Protein AF-A0A8J1YP04-F1 (afdb_monomer)

Structure (mmCIF, N/CA/C/O backbone):
data_AF-A0A8J1YP04-F1
#
_entry.id   AF-A0A8J1YP04-F1
#
loop_
_atom_site.group_PDB
_atom_site.id
_atom_site.type_symbol
_atom_site.label_atom_id
_atom_site.label_alt_id
_atom_site.label_comp_id
_atom_site.label_asym_id
_atom_site.label_entity_id
_atom_site.label_seq_id
_atom_site.pdbx_PDB_ins_code
_atom_site.Cartn_x
_atom_site.Cartn_y
_atom_site.Cartn_z
_atom_site.occupancy
_atom_site.B_iso_or_equiv
_atom_site.auth_seq_id
_atom_site.auth_comp_id
_atom_site.auth_asym_id
_atom_site.auth_atom_id
_atom_site.pdbx_PDB_model_num
ATOM 1 N N . ARG A 1 1 ? 12.958 -11.980 -23.001 1.00 52.62 1 ARG A N 1
ATOM 2 C CA . ARG A 1 1 ? 13.690 -11.035 -22.119 1.00 52.62 1 ARG A CA 1
ATOM 3 C C . ARG A 1 1 ? 12.732 -10.654 -20.999 1.00 52.62 1 ARG A C 1
ATOM 5 O O . ARG A 1 1 ? 11.582 -10.413 -21.352 1.00 52.62 1 ARG A O 1
ATOM 12 N N . PRO A 1 2 ? 13.136 -10.644 -19.717 1.00 58.28 2 PRO A N 1
ATOM 13 C CA . PRO A 1 2 ? 12.260 -10.156 -18.652 1.00 58.28 2 PRO A CA 1
ATOM 14 C C . PRO A 1 2 ? 11.839 -8.716 -18.978 1.00 58.28 2 PRO A C 1
ATOM 16 O O . PRO A 1 2 ? 12.669 -7.904 -19.397 1.00 58.28 2 PRO A O 1
ATOM 19 N N . ARG A 1 3 ? 10.534 -8.437 -18.917 1.00 78.19 3 ARG A N 1
ATOM 20 C CA . ARG A 1 3 ? 9.966 -7.126 -19.251 1.00 78.19 3 ARG A CA 1
ATOM 21 C C . ARG A 1 3 ? 10.154 -6.231 -18.030 1.00 78.19 3 ARG A C 1
ATOM 23 O O . ARG A 1 3 ? 9.683 -6.577 -16.959 1.00 78.19 3 ARG A O 1
ATOM 30 N N . ASN A 1 4 ? 10.860 -5.110 -18.182 1.00 91.12 4 ASN A N 1
ATOM 31 C CA . ASN A 1 4 ? 11.007 -4.140 -17.096 1.00 91.12 4 ASN A CA 1
ATOM 32 C C . ASN A 1 4 ? 9.616 -3.625 -16.698 1.00 91.12 4 ASN A C 1
ATOM 34 O O . ASN A 1 4 ? 8.909 -3.064 -17.538 1.00 91.12 4 ASN A O 1
ATOM 38 N N . VAL A 1 5 ? 9.237 -3.836 -15.439 1.00 95.56 5 VAL A N 1
ATOM 39 C CA . VAL A 1 5 ? 7.912 -3.501 -14.906 1.00 95.56 5 VAL A CA 1
ATOM 40 C C . VAL A 1 5 ? 7.816 -2.070 -14.371 1.00 95.56 5 VAL A C 1
ATOM 42 O O . VAL A 1 5 ? 6.716 -1.545 -14.228 1.00 95.56 5 VAL A O 1
ATOM 45 N N . LEU A 1 6 ? 8.945 -1.385 -14.156 1.00 95.50 6 LEU A N 1
ATOM 46 C CA . LEU A 1 6 ? 8.972 -0.026 -13.602 1.00 95.50 6 LEU A CA 1
ATOM 47 C C . LEU A 1 6 ? 8.157 1.008 -14.403 1.00 95.50 6 LEU A C 1
ATOM 49 O O . LEU A 1 6 ? 7.533 1.861 -13.776 1.00 95.50 6 LEU A O 1
ATOM 53 N N . PRO A 1 7 ? 8.074 0.964 -15.750 1.00 96.94 7 PRO A N 1
ATOM 54 C CA . PRO A 1 7 ? 7.195 1.869 -16.490 1.00 96.94 7 PRO A CA 1
ATOM 55 C C . PRO A 1 7 ? 5.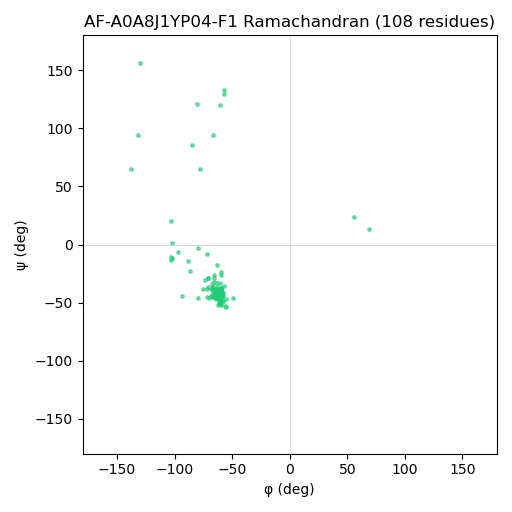710 1.729 -16.124 1.00 96.94 7 PRO A C 1
ATOM 57 O O . PRO A 1 7 ? 4.996 2.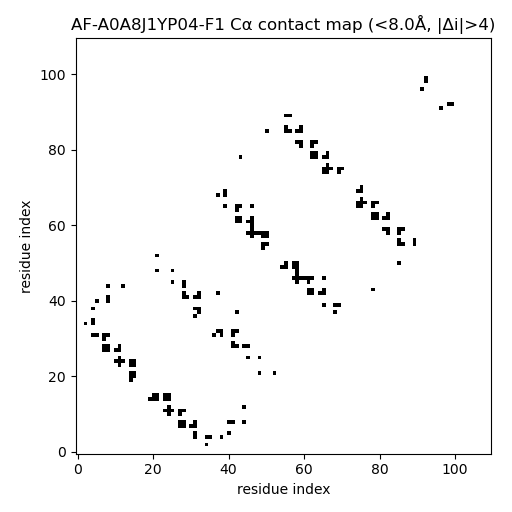731 -16.138 1.00 96.94 7 PRO A O 1
ATOM 60 N N . LEU A 1 8 ? 5.243 0.522 -15.777 1.00 97.06 8 LEU A N 1
ATOM 61 C CA . LEU A 1 8 ? 3.865 0.300 -15.319 1.00 97.06 8 LEU A CA 1
ATOM 62 C C . LEU A 1 8 ? 3.644 0.942 -13.950 1.00 97.06 8 LEU A C 1
ATOM 64 O O . LEU A 1 8 ? 2.665 1.660 -13.765 1.00 97.06 8 LEU A O 1
ATOM 68 N N . VAL A 1 9 ? 4.593 0.758 -13.030 1.00 97.00 9 VAL A N 1
ATOM 69 C CA . VAL A 1 9 ? 4.543 1.347 -11.684 1.00 97.00 9 VAL A CA 1
ATOM 70 C C . VAL A 1 9 ? 4.607 2.876 -11.746 1.00 97.00 9 VAL A C 1
ATOM 72 O O . VAL A 1 9 ? 3.786 3.561 -11.144 1.00 97.00 9 VAL A O 1
ATOM 75 N N . ASN A 1 10 ? 5.503 3.440 -12.557 1.00 97.19 10 ASN A N 1
ATOM 76 C CA .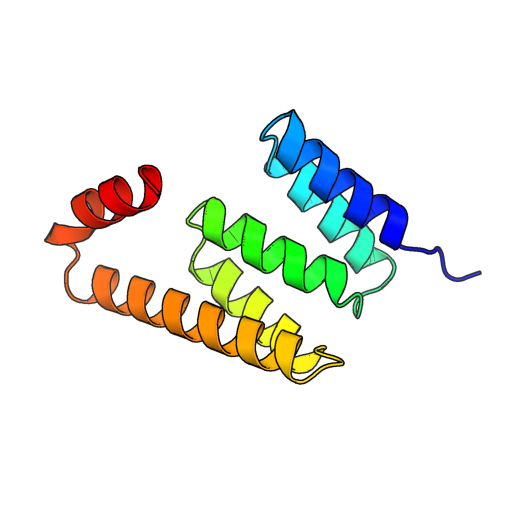 ASN A 1 10 ? 5.589 4.890 -12.746 1.00 97.19 10 ASN A CA 1
ATOM 77 C C . ASN A 1 10 ? 4.306 5.461 -13.362 1.00 97.19 10 ASN A C 1
ATOM 79 O O . ASN A 1 10 ? 3.850 6.535 -12.969 1.00 97.19 10 ASN A O 1
ATOM 83 N N . LYS A 1 11 ? 3.694 4.740 -14.310 1.00 97.31 11 LYS A N 1
ATOM 84 C CA . LYS A 1 11 ? 2.398 5.122 -14.879 1.00 97.31 11 LYS A CA 1
ATOM 85 C C . LYS A 1 11 ? 1.286 5.048 -13.832 1.00 97.31 11 LYS A C 1
ATOM 87 O O . LYS A 1 11 ? 0.456 5.951 -13.805 1.00 97.31 11 LYS A O 1
ATOM 92 N N . SER A 1 12 ? 1.282 4.023 -12.980 1.00 97.19 12 SER A N 1
ATOM 93 C CA . SER A 1 12 ? 0.349 3.899 -11.854 1.00 97.19 12 SER A CA 1
ATOM 94 C C . SER A 1 12 ? 0.413 5.134 -10.956 1.00 97.19 12 SER A C 1
ATOM 96 O O . SER A 1 12 ? -0.594 5.820 -10.782 1.00 97.19 12 SER A O 1
ATOM 98 N N . LEU A 1 13 ? 1.616 5.494 -10.500 1.00 95.56 13 LEU A N 1
ATOM 99 C CA . LEU A 1 13 ? 1.842 6.673 -9.663 1.00 95.56 13 LEU A CA 1
ATOM 100 C C . LEU A 1 13 ? 1.392 7.968 -10.351 1.00 95.56 13 LEU A C 1
ATOM 102 O O . LEU A 1 13 ? 0.727 8.791 -9.728 1.00 95.56 13 LEU A O 1
ATOM 106 N N . ALA A 1 14 ? 1.700 8.143 -11.639 1.00 96.50 14 ALA A N 1
ATOM 107 C CA . ALA A 1 14 ? 1.301 9.334 -12.390 1.00 96.50 14 ALA A CA 1
ATOM 108 C C . ALA A 1 14 ? -0.225 9.442 -12.561 1.00 96.50 14 ALA A C 1
ATOM 110 O O . ALA A 1 14 ? -0.786 10.528 -12.418 1.00 96.50 14 ALA A O 1
ATOM 111 N N . ILE A 1 15 ? -0.904 8.328 -12.853 1.00 95.56 15 ILE A N 1
ATOM 112 C CA . ILE A 1 15 ? -2.369 8.279 -12.949 1.00 95.56 15 ILE A CA 1
ATOM 113 C C . ILE A 1 15 ? -3.002 8.595 -11.599 1.00 95.56 15 ILE A C 1
ATOM 115 O O . ILE A 1 15 ? -3.919 9.416 -11.539 1.00 95.56 15 ILE A O 1
ATOM 119 N N . PHE A 1 16 ? -2.482 7.996 -10.530 1.00 93.50 16 PHE A N 1
ATOM 120 C CA . PHE A 1 16 ? -2.964 8.257 -9.188 1.00 93.50 16 PHE A CA 1
ATOM 121 C C . PHE A 1 16 ? -2.794 9.736 -8.817 1.00 93.50 16 PHE A C 1
ATOM 123 O O . PHE A 1 16 ? -3.765 10.394 -8.469 1.00 93.50 16 PHE A O 1
ATOM 130 N N . GLN A 1 17 ? -1.602 10.308 -8.988 1.00 92.38 17 GLN A N 1
ATOM 131 C CA . GLN A 1 17 ? -1.342 11.706 -8.632 1.00 92.38 17 GLN A CA 1
ATOM 132 C C . GLN A 1 17 ? -2.177 12.693 -9.455 1.00 92.38 17 GLN A C 1
ATOM 134 O O . GLN A 1 17 ? -2.767 13.613 -8.893 1.00 92.38 17 GLN A O 1
ATOM 139 N N . TRP A 1 18 ? -2.251 12.508 -10.777 1.00 93.94 18 TRP A N 1
ATOM 140 C CA . TRP A 1 18 ? -2.914 13.471 -11.658 1.00 93.94 18 TRP A CA 1
ATOM 141 C C . TRP A 1 18 ? -4.436 13.340 -11.657 1.00 93.94 18 TRP A C 1
ATOM 143 O O . TRP A 1 18 ? -5.141 14.347 -11.597 1.00 93.94 18 TRP A O 1
ATOM 153 N N . LYS A 1 19 ? -4.950 12.112 -11.760 1.00 93.75 19 LYS A N 1
ATOM 154 C CA . LYS A 1 19 ? -6.386 11.860 -11.932 1.00 93.75 19 LYS A CA 1
ATOM 155 C C . LYS A 1 19 ? -7.085 11.411 -10.660 1.00 93.75 19 LYS A C 1
ATOM 157 O O . LYS A 1 19 ? -8.309 11.348 -10.670 1.00 93.75 19 LYS A O 1
ATOM 162 N N . GLN A 1 20 ? -6.335 11.061 -9.611 1.00 91.06 20 GLN A N 1
ATOM 163 C CA . GLN A 1 20 ? -6.870 10.395 -8.417 1.00 91.06 20 GLN A CA 1
ATOM 164 C C . GLN A 1 20 ? -7.618 9.093 -8.771 1.00 91.06 20 GLN A C 1
ATOM 166 O O . GLN A 1 20 ? -8.475 8.625 -8.027 1.00 91.06 20 GLN A O 1
ATOM 171 N N . ASP A 1 21 ? -7.287 8.491 -9.922 1.00 92.94 21 ASP A N 1
ATOM 172 C CA . ASP A 1 21 ? -7.882 7.240 -10.389 1.00 92.94 21 ASP A CA 1
ATOM 173 C C . ASP A 1 21 ? -7.135 6.065 -9.759 1.00 92.94 21 ASP A C 1
ATOM 175 O O . ASP A 1 21 ? -6.173 5.517 -10.308 1.00 92.94 21 ASP A O 1
ATOM 179 N N . VAL A 1 22 ? -7.569 5.720 -8.550 1.00 92.31 22 VAL A N 1
ATOM 180 C CA . VAL A 1 22 ? -6.945 4.665 -7.753 1.00 92.31 22 VAL A CA 1
ATOM 181 C C . VAL A 1 22 ? -7.142 3.287 -8.380 1.00 92.31 22 VAL A C 1
ATOM 183 O O . VAL A 1 22 ? -6.236 2.461 -8.329 1.00 92.31 22 VAL A O 1
ATOM 186 N N . GLY A 1 23 ? -8.285 3.047 -9.028 1.00 93.38 23 GLY A N 1
ATOM 187 C CA . GLY A 1 23 ? -8.584 1.757 -9.652 1.00 93.38 23 GLY A CA 1
ATOM 188 C C . GLY A 1 23 ? -7.648 1.455 -10.819 1.00 93.38 23 GLY A C 1
ATOM 189 O O . GLY A 1 23 ? -7.091 0.359 -10.908 1.00 93.38 23 GLY A O 1
ATOM 190 N N . GLN A 1 24 ? -7.409 2.439 -11.690 1.00 96.12 24 GLN A N 1
ATOM 191 C CA . GLN A 1 24 ? -6.447 2.280 -12.779 1.00 96.12 24 GLN A CA 1
ATOM 192 C C . GLN A 1 24 ? -5.007 2.158 -12.261 1.00 96.12 24 GLN A C 1
ATOM 194 O O . GLN A 1 24 ? -4.225 1.381 -12.814 1.00 96.12 24 GLN A O 1
ATOM 199 N N . ALA A 1 25 ? -4.650 2.900 -11.211 1.00 97.06 25 ALA A N 1
ATOM 200 C CA . ALA A 1 25 ? -3.337 2.796 -10.585 1.00 97.06 25 ALA A CA 1
ATOM 201 C C . ALA A 1 25 ? -3.091 1.394 -9.990 1.00 97.06 25 ALA A C 1
ATOM 203 O O . ALA A 1 25 ? -2.049 0.784 -10.245 1.00 97.06 25 ALA A O 1
ATOM 204 N N . GLU A 1 26 ? -4.070 0.848 -9.269 1.00 96.75 26 GLU A N 1
ATOM 205 C CA . GLU A 1 26 ? -4.023 -0.497 -8.687 1.00 96.75 26 GLU A CA 1
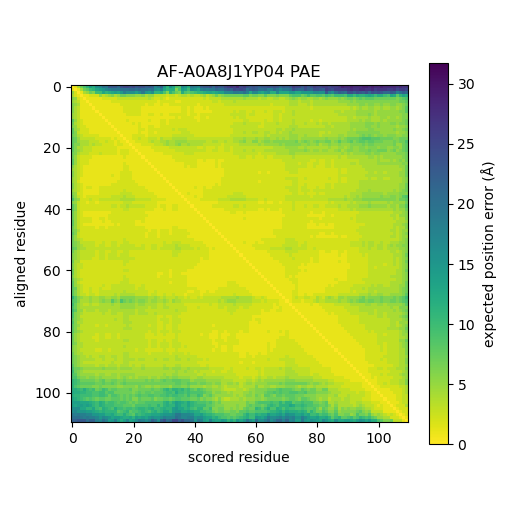ATOM 206 C C . GLU A 1 26 ? -3.865 -1.566 -9.780 1.00 96.75 26 GLU A C 1
ATOM 208 O O . GLU A 1 26 ? -2.966 -2.403 -9.696 1.00 96.75 26 GLU A O 1
ATOM 213 N N . ALA A 1 27 ? -4.644 -1.480 -10.864 1.00 97.69 27 ALA A N 1
ATOM 214 C CA . ALA A 1 27 ? -4.564 -2.416 -11.987 1.00 97.69 27 ALA A CA 1
ATOM 215 C C . ALA A 1 27 ? -3.177 -2.438 -12.657 1.00 97.69 27 ALA A C 1
ATOM 217 O O . ALA A 1 27 ? -2.664 -3.506 -12.984 1.00 97.69 27 ALA A O 1
ATOM 218 N N . LEU A 1 28 ? -2.543 -1.274 -12.825 1.00 98.12 28 LEU A N 1
ATOM 219 C CA . LEU A 1 28 ? -1.194 -1.175 -13.393 1.00 98.12 28 LEU A CA 1
ATOM 220 C C . LEU A 1 28 ? -0.128 -1.802 -12.482 1.00 98.12 28 LEU A C 1
ATOM 222 O O . LEU A 1 28 ? 0.817 -2.417 -12.975 1.00 98.12 28 LEU A O 1
ATOM 226 N N . CYS A 1 29 ? -0.270 -1.663 -11.162 1.00 98.06 29 CYS A N 1
ATOM 227 C CA . CYS A 1 29 ? 0.621 -2.326 -10.211 1.00 98.06 29 CYS A CA 1
ATOM 228 C C . CYS A 1 29 ? 0.390 -3.840 -10.162 1.00 98.06 29 CYS A C 1
ATOM 230 O O . CYS A 1 29 ? 1.357 -4.589 -10.064 1.00 98.06 29 CYS A O 1
ATOM 232 N N . MET A 1 30 ? -0.855 -4.301 -10.281 1.00 97.94 30 MET A N 1
ATOM 233 C CA . MET A 1 30 ? -1.152 -5.732 -10.392 1.00 97.94 30 MET A CA 1
ATOM 234 C C . MET A 1 30 ? -0.570 -6.325 -11.680 1.00 97.94 30 MET A C 1
ATOM 236 O O . MET A 1 30 ? 0.093 -7.354 -11.616 1.00 97.94 30 MET A O 1
ATOM 240 N N . GLU A 1 31 ? -0.686 -5.631 -12.819 1.00 97.75 31 GLU A N 1
ATOM 241 C CA . GLU A 1 31 ? -0.034 -6.049 -14.071 1.00 97.75 31 GLU A CA 1
ATOM 242 C C . GLU A 1 31 ? 1.496 -6.127 -13.912 1.00 97.75 31 GLU A C 1
ATOM 244 O O . GLU A 1 31 ? 2.138 -7.027 -14.454 1.00 97.75 31 GLU A O 1
ATOM 249 N N . ALA A 1 32 ? 2.103 -5.204 -13.156 1.00 97.69 32 ALA A N 1
ATOM 250 C CA . ALA A 1 32 ? 3.526 -5.278 -12.836 1.00 97.69 32 ALA A CA 1
ATOM 251 C C . ALA A 1 32 ? 3.868 -6.551 -12.040 1.00 97.69 32 ALA A C 1
ATOM 253 O O . ALA A 1 32 ? 4.854 -7.209 -12.368 1.00 97.69 32 ALA A O 1
ATOM 254 N N . LEU A 1 33 ? 3.043 -6.928 -11.057 1.00 96.88 33 LEU A N 1
ATOM 255 C CA . LEU A 1 33 ? 3.241 -8.144 -10.260 1.00 96.88 33 LEU A CA 1
ATOM 256 C C . LEU A 1 33 ? 2.981 -9.445 -11.027 1.00 96.88 33 LEU A C 1
ATOM 258 O O . LEU A 1 33 ? 3.613 -10.453 -10.722 1.00 96.88 33 LEU A O 1
ATOM 262 N N . ASP A 1 34 ? 2.109 -9.436 -12.036 1.00 97.19 34 ASP A N 1
ATOM 263 C CA . ASP A 1 34 ? 1.907 -10.596 -12.917 1.00 97.19 34 ASP A CA 1
ATOM 264 C C . ASP A 1 34 ? 3.162 -10.911 -13.752 1.00 97.19 34 ASP A C 1
ATOM 266 O O . ASP A 1 34 ? 3.386 -12.050 -14.166 1.00 97.19 34 ASP A O 1
ATOM 270 N N . ILE A 1 35 ? 3.993 -9.898 -14.013 1.00 96.38 35 ILE A N 1
ATOM 271 C CA . ILE A 1 35 ? 5.226 -10.013 -14.803 1.00 96.38 35 ILE A CA 1
ATOM 272 C C . ILE A 1 35 ? 6.434 -10.273 -13.905 1.00 96.38 35 ILE A C 1
ATOM 274 O O . ILE A 1 35 ? 7.287 -11.094 -14.247 1.00 96.38 35 ILE A O 1
ATOM 278 N N . ASP A 1 36 ? 6.523 -9.546 -12.794 1.00 95.81 36 ASP A N 1
ATOM 279 C CA . ASP A 1 36 ? 7.561 -9.676 -11.778 1.00 95.81 36 ASP A CA 1
ATOM 280 C C . ASP A 1 36 ? 6.911 -9.731 -10.386 1.00 95.81 36 ASP A C 1
ATOM 282 O O . ASP A 1 36 ? 6.654 -8.686 -9.774 1.00 95.81 36 ASP A O 1
ATOM 286 N N . PRO A 1 37 ? 6.649 -10.945 -9.868 1.00 95.31 37 PRO A N 1
ATOM 287 C CA . PRO A 1 37 ? 6.022 -11.125 -8.565 1.00 95.31 37 PRO A CA 1
ATOM 288 C C . PRO A 1 37 ? 6.811 -10.504 -7.408 1.00 95.31 37 PRO A C 1
ATOM 290 O O . PRO A 1 37 ? 6.217 -10.176 -6.384 1.00 95.31 37 PRO A O 1
ATOM 293 N N . ASP A 1 38 ? 8.119 -10.303 -7.547 1.00 94.88 38 ASP A N 1
ATOM 294 C CA . ASP A 1 38 ? 8.970 -9.774 -6.478 1.00 94.88 38 ASP A CA 1
ATOM 295 C C . ASP A 1 38 ? 9.327 -8.295 -6.699 1.00 94.88 38 ASP A C 1
ATOM 297 O O . ASP A 1 38 ? 10.275 -7.776 -6.102 1.00 94.88 38 ASP A O 1
ATOM 301 N N . CYS A 1 39 ? 8.546 -7.586 -7.525 1.00 95.31 39 CYS A N 1
ATOM 302 C CA . CYS A 1 39 ? 8.679 -6.146 -7.703 1.00 95.31 39 CYS A CA 1
ATOM 303 C C . CYS A 1 39 ? 8.293 -5.392 -6.416 1.00 95.31 39 CYS A C 1
ATOM 305 O O . CYS A 1 39 ? 7.131 -5.054 -6.176 1.00 95.31 39 CYS A O 1
ATOM 307 N N . ASP A 1 40 ? 9.306 -5.087 -5.609 1.00 94.31 40 ASP A N 1
ATOM 308 C CA . ASP A 1 40 ? 9.249 -4.317 -4.366 1.00 94.31 40 ASP A CA 1
ATOM 309 C C . ASP A 1 40 ? 8.491 -2.992 -4.518 1.00 94.31 40 ASP A C 1
ATOM 311 O O . ASP A 1 40 ? 7.593 -2.693 -3.728 1.00 94.31 40 ASP A O 1
ATOM 315 N N . VAL A 1 41 ? 8.772 -2.231 -5.579 1.00 94.62 41 VAL A N 1
ATOM 316 C CA . VAL A 1 41 ? 8.121 -0.931 -5.816 1.00 94.62 41 VAL A CA 1
ATOM 317 C C . VAL A 1 41 ? 6.620 -1.087 -6.097 1.00 94.62 41 VAL A C 1
ATOM 319 O O . VAL A 1 41 ? 5.816 -0.286 -5.614 1.00 94.62 41 VAL A O 1
ATOM 322 N N . ALA A 1 42 ? 6.209 -2.122 -6.840 1.00 97.31 42 ALA A N 1
ATOM 323 C CA . ALA A 1 42 ? 4.794 -2.389 -7.104 1.00 97.31 42 ALA A CA 1
ATOM 324 C C . ALA A 1 42 ? 4.055 -2.802 -5.821 1.00 97.31 42 ALA A C 1
ATOM 326 O O . ALA A 1 42 ? 2.976 -2.277 -5.546 1.00 97.31 42 ALA A O 1
ATOM 327 N N . VAL A 1 43 ? 4.662 -3.668 -4.999 1.00 98.06 43 VAL A N 1
ATOM 328 C CA . VAL A 1 43 ? 4.117 -4.076 -3.693 1.00 98.06 43 VAL A CA 1
ATOM 329 C C . VAL A 1 43 ? 3.961 -2.880 -2.749 1.00 98.06 43 VAL A C 1
ATOM 331 O O . VAL A 1 43 ? 2.884 -2.680 -2.187 1.00 98.06 43 VAL A O 1
ATOM 334 N N . ALA A 1 44 ? 4.996 -2.049 -2.606 1.00 96.50 44 ALA A N 1
ATOM 335 C CA . ALA A 1 44 ? 4.950 -0.861 -1.753 1.00 96.50 44 ALA A CA 1
ATOM 336 C C . ALA A 1 44 ? 3.913 0.170 -2.235 1.00 96.50 44 ALA A C 1
ATOM 338 O O . ALA A 1 44 ? 3.284 0.850 -1.420 1.00 96.50 44 ALA A O 1
ATOM 339 N N . THR A 1 45 ? 3.709 0.276 -3.552 1.00 96.56 45 THR A N 1
ATOM 340 C CA . THR A 1 45 ? 2.682 1.150 -4.137 1.00 96.56 45 THR A CA 1
ATOM 341 C C . THR A 1 45 ? 1.278 0.615 -3.847 1.00 96.56 45 THR A C 1
ATOM 343 O O . THR A 1 45 ? 0.430 1.371 -3.382 1.00 96.56 45 THR A O 1
ATOM 346 N N . LEU A 1 46 ? 1.030 -0.689 -4.025 1.00 98.12 46 LEU A N 1
ATOM 347 C CA . LEU A 1 46 ? -0.258 -1.314 -3.688 1.00 98.12 46 LEU A CA 1
ATOM 348 C C . LEU A 1 46 ? -0.608 -1.168 -2.206 1.00 98.12 46 LEU A C 1
ATOM 350 O O . LEU A 1 46 ? -1.770 -0.918 -1.884 1.00 98.12 46 LEU A O 1
ATOM 354 N N . ALA A 1 47 ? 0.380 -1.264 -1.313 1.00 97.50 47 ALA A N 1
ATOM 355 C CA . ALA A 1 47 ? 0.177 -1.047 0.116 1.00 97.50 47 ALA A CA 1
ATOM 356 C C . ALA A 1 47 ? -0.355 0.364 0.411 1.00 97.50 47 ALA A C 1
ATOM 358 O O . ALA A 1 47 ? -1.362 0.524 1.101 1.00 97.50 47 ALA A O 1
ATOM 359 N N . GLN A 1 48 ? 0.272 1.384 -0.180 1.00 94.50 48 GLN A N 1
ATOM 360 C CA . GLN A 1 48 ? -0.138 2.780 -0.018 1.00 94.50 48 GLN A CA 1
ATOM 361 C C . GLN A 1 48 ? -1.506 3.066 -0.645 1.00 94.50 48 GLN A C 1
ATOM 363 O O . GLN A 1 48 ? -2.354 3.673 0.007 1.00 94.50 48 GLN A O 1
ATOM 368 N N . LEU 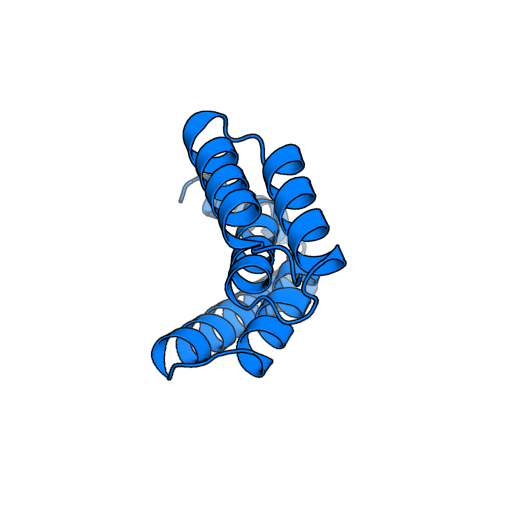A 1 49 ? -1.755 2.589 -1.872 1.00 94.75 49 LEU A N 1
ATOM 369 C CA . LEU A 1 49 ? -3.052 2.761 -2.536 1.00 94.75 49 LEU A CA 1
ATOM 370 C C . LEU A 1 49 ? -4.176 2.056 -1.763 1.00 94.75 49 LEU A C 1
ATOM 372 O O . LEU A 1 49 ? -5.289 2.572 -1.690 1.00 94.75 49 LEU A O 1
ATOM 376 N N . SER A 1 50 ? -3.904 0.891 -1.169 1.00 96.00 50 SER A N 1
ATOM 377 C CA . SER A 1 50 ? -4.876 0.178 -0.329 1.00 96.00 50 SER A CA 1
ATOM 378 C C . SER A 1 50 ? -5.187 0.967 0.943 1.00 96.00 50 SER A C 1
ATOM 380 O O . SER A 1 50 ? -6.355 1.119 1.301 1.00 96.00 50 SER A O 1
ATOM 382 N N . LEU A 1 51 ? -4.157 1.528 1.587 1.00 92.81 51 LEU A N 1
ATOM 383 C CA . LEU A 1 51 ? -4.315 2.346 2.788 1.00 92.81 51 LEU A CA 1
ATOM 384 C C . LEU A 1 51 ? -5.148 3.606 2.509 1.00 92.81 51 LEU A C 1
ATOM 386 O O . LEU A 1 51 ? -6.083 3.897 3.250 1.00 92.81 51 LEU A O 1
ATOM 390 N N . GLN A 1 52 ? -4.874 4.311 1.408 1.00 88.69 52 GLN A N 1
ATOM 391 C CA . GLN A 1 52 ? -5.622 5.510 1.004 1.00 88.69 52 GLN A CA 1
ATOM 392 C C . GLN A 1 52 ? -7.084 5.227 0.638 1.00 88.69 52 GLN A C 1
ATOM 394 O O . GLN A 1 52 ? -7.940 6.086 0.825 1.00 88.69 52 GLN A O 1
ATOM 399 N N . GLN A 1 53 ? -7.391 4.022 0.154 1.00 88.44 53 GLN A N 1
ATOM 400 C CA . GLN A 1 53 ? -8.768 3.585 -0.100 1.00 88.44 53 GLN A CA 1
ATOM 401 C C . GLN A 1 53 ? -9.501 3.124 1.169 1.00 88.44 53 GLN A C 1
ATOM 403 O O . GLN A 1 53 ? -10.658 2.719 1.084 1.00 88.44 53 GLN A O 1
ATOM 408 N N . GLY A 1 54 ? -8.838 3.109 2.330 1.00 89.88 54 GLY A N 1
ATOM 409 C CA . GLY A 1 54 ? -9.392 2.526 3.552 1.00 89.88 54 GLY A CA 1
ATOM 410 C C . GLY A 1 54 ? -9.520 0.998 3.500 1.00 89.88 54 GLY A C 1
ATOM 411 O O . GLY A 1 54 ? -10.160 0.410 4.369 1.00 89.88 54 GLY A O 1
ATOM 412 N N . LYS A 1 55 ? 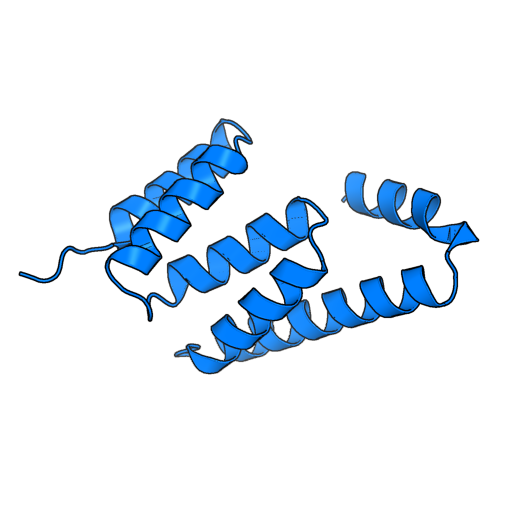-8.896 0.327 2.521 1.00 94.25 55 LYS A N 1
ATOM 413 C CA . LYS A 1 55 ? -8.818 -1.141 2.431 1.00 94.25 55 LYS A CA 1
ATOM 414 C C . LYS A 1 55 ? -7.756 -1.653 3.414 1.00 94.25 55 LYS A C 1
ATOM 416 O O . LYS A 1 55 ? -6.707 -2.157 3.012 1.00 94.25 55 LYS A O 1
ATOM 421 N N . ILE A 1 56 ? -8.004 -1.473 4.713 1.00 95.12 56 ILE A N 1
ATOM 422 C CA . ILE A 1 56 ? -7.003 -1.675 5.774 1.00 95.12 56 ILE A CA 1
ATOM 423 C C . ILE A 1 56 ? -6.449 -3.107 5.782 1.00 95.12 56 ILE A C 1
ATOM 425 O O . ILE A 1 56 ? -5.240 -3.294 5.909 1.00 95.12 56 ILE A O 1
ATOM 429 N N . ASP A 1 57 ? -7.297 -4.116 5.573 1.00 97.31 57 ASP A N 1
ATOM 430 C CA . ASP A 1 57 ? -6.867 -5.519 5.502 1.00 97.31 57 ASP A CA 1
ATOM 431 C C . ASP A 1 57 ? -5.876 -5.791 4.367 1.00 97.31 57 ASP A C 1
ATOM 433 O O . ASP A 1 57 ? -4.904 -6.528 4.544 1.00 97.31 57 ASP A O 1
ATOM 437 N N . ASP A 1 58 ? -6.106 -5.202 3.195 1.00 97.38 58 ASP A N 1
ATOM 438 C CA . ASP A 1 58 ? -5.217 -5.384 2.052 1.00 97.38 58 ASP A CA 1
ATOM 439 C C . ASP A 1 58 ? -3.930 -4.582 2.231 1.00 97.38 58 ASP A C 1
ATOM 441 O O . ASP A 1 58 ? -2.850 -5.099 1.948 1.00 97.38 58 ASP A O 1
ATOM 445 N N . ALA A 1 59 ? -4.018 -3.374 2.796 1.00 97.81 59 ALA A N 1
ATOM 446 C CA . ALA A 1 59 ? -2.847 -2.581 3.154 1.00 97.81 59 ALA A CA 1
ATOM 447 C C . ALA A 1 59 ? -1.900 -3.366 4.074 1.00 97.81 59 ALA A C 1
ATOM 449 O O . ALA A 1 59 ? -0.708 -3.443 3.786 1.00 97.81 59 ALA A O 1
ATOM 450 N N . ILE A 1 60 ? -2.426 -4.022 5.118 1.00 98.50 60 ILE A N 1
ATOM 451 C CA . ILE A 1 60 ? -1.636 -4.874 6.023 1.00 98.50 60 ILE A CA 1
ATOM 452 C C . ILE A 1 60 ? -0.901 -5.966 5.237 1.00 98.50 60 ILE A C 1
ATOM 454 O O . ILE A 1 60 ? 0.321 -6.063 5.335 1.00 98.50 60 ILE A O 1
ATOM 458 N N . LYS A 1 61 ? -1.610 -6.751 4.412 1.00 98.44 61 LYS A N 1
ATOM 459 C CA . LYS A 1 61 ? -0.996 -7.840 3.623 1.00 98.44 61 LYS A CA 1
ATOM 460 C C . LYS A 1 61 ? 0.114 -7.3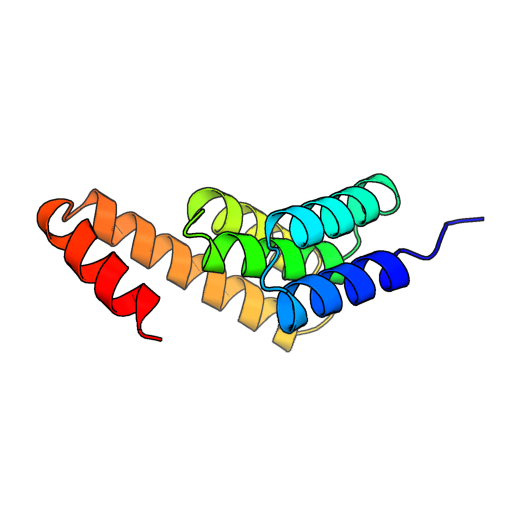24 2.707 1.00 98.44 61 LYS A C 1
ATOM 462 O O . LYS A 1 61 ? 1.166 -7.955 2.572 1.00 98.44 61 LYS A O 1
ATOM 467 N N . TRP A 1 62 ? -0.113 -6.184 2.059 1.00 98.44 62 TRP A N 1
ATOM 468 C CA . TRP A 1 62 ? 0.862 -5.590 1.153 1.00 98.44 62 TRP A CA 1
ATOM 469 C C . TRP A 1 62 ? 2.063 -5.003 1.895 1.00 98.44 62 TRP A C 1
ATOM 471 O O . TRP A 1 62 ? 3.185 -5.197 1.433 1.00 98.44 62 TRP A O 1
ATOM 481 N N . PHE A 1 63 ? 1.880 -4.367 3.056 1.00 98.50 63 PHE A N 1
ATOM 482 C CA . PHE A 1 63 ? 3.000 -3.899 3.876 1.00 98.50 63 PHE A CA 1
ATOM 483 C C . PHE A 1 63 ? 3.821 -5.057 4.452 1.00 98.50 63 PHE A C 1
ATOM 485 O O . PHE A 1 63 ? 5.048 -4.997 4.414 1.00 98.50 63 PHE A O 1
ATOM 492 N N . GLU A 1 64 ? 3.190 -6.151 4.884 1.00 98.38 64 GLU A N 1
ATOM 493 C CA . GLU A 1 64 ? 3.909 -7.365 5.293 1.00 98.38 64 GLU A CA 1
ATOM 494 C C . GLU A 1 64 ? 4.763 -7.929 4.153 1.00 98.38 64 GLU A C 1
ATOM 496 O O . GLU A 1 64 ? 5.919 -8.314 4.354 1.00 98.38 64 GLU A O 1
ATOM 501 N N . ARG A 1 65 ? 4.210 -7.975 2.934 1.00 98.12 65 ARG A N 1
ATOM 502 C CA . ARG A 1 65 ? 4.960 -8.399 1.746 1.00 98.12 65 ARG A CA 1
ATOM 503 C C . ARG A 1 65 ? 6.081 -7.413 1.414 1.00 98.12 65 ARG A C 1
ATOM 505 O O . ARG A 1 65 ? 7.184 -7.854 1.109 1.00 98.12 65 ARG A O 1
ATOM 512 N N . SER A 1 66 ? 5.826 -6.110 1.524 1.00 97.62 66 SER A N 1
ATOM 513 C CA . SER A 1 66 ? 6.822 -5.054 1.318 1.00 97.62 66 SER A CA 1
ATOM 514 C C . SER A 1 66 ? 8.003 -5.222 2.275 1.00 97.62 66 SER A C 1
ATOM 516 O O . SER A 1 66 ? 9.152 -5.201 1.844 1.00 97.62 66 SER A O 1
ATOM 518 N N . GLY A 1 67 ? 7.740 -5.507 3.555 1.00 97.56 67 GLY A N 1
ATOM 519 C CA . GLY A 1 67 ? 8.779 -5.783 4.550 1.00 97.56 67 GLY A CA 1
ATOM 520 C C . GLY A 1 67 ? 9.653 -6.989 4.189 1.00 97.56 67 GLY A C 1
ATOM 521 O O . GLY A 1 67 ? 10.866 -6.944 4.361 1.00 97.56 67 GLY A O 1
ATOM 522 N N . LYS A 1 68 ? 9.067 -8.048 3.613 1.00 97.69 68 LYS A N 1
ATOM 523 C CA . LYS A 1 68 ? 9.816 -9.236 3.150 1.00 97.69 68 LYS A CA 1
ATOM 524 C C . LYS A 1 68 ? 10.674 -8.973 1.909 1.00 97.69 68 LYS A C 1
ATOM 526 O O . LYS A 1 68 ? 11.672 -9.660 1.721 1.00 97.69 68 LYS A O 1
ATOM 531 N N . LEU A 1 69 ? 10.270 -8.024 1.064 1.00 96.44 69 LEU A N 1
ATOM 532 C CA . LEU A 1 69 ? 10.959 -7.662 -0.181 1.00 96.44 69 LEU A CA 1
ATOM 533 C C . LEU A 1 69 ? 11.884 -6.442 -0.036 1.00 96.44 69 LEU A C 1
ATOM 535 O O . LEU A 1 69 ? 12.593 -6.107 -0.984 1.00 96.44 69 LEU A O 1
ATOM 539 N N . SER A 1 70 ? 11.869 -5.778 1.123 1.00 94.50 70 SER A N 1
ATOM 540 C CA . SER A 1 70 ? 12.616 -4.544 1.378 1.00 94.50 70 SER A CA 1
ATOM 541 C C . SER A 1 70 ? 14.111 -4.742 1.140 1.00 94.50 70 SER A C 1
ATOM 543 O O . SER A 1 70 ? 14.707 -5.710 1.617 1.00 94.50 70 SER A O 1
ATOM 545 N N . ARG A 1 71 ? 14.730 -3.806 0.416 1.00 93.25 71 ARG A N 1
ATOM 546 C CA . ARG A 1 71 ? 16.157 -3.855 0.058 1.00 93.25 71 ARG A CA 1
ATOM 547 C C . ARG A 1 71 ? 17.000 -2.910 0.903 1.00 93.25 71 ARG A C 1
ATOM 549 O O . ARG A 1 71 ? 18.226 -3.010 0.904 1.00 93.25 71 ARG A O 1
ATOM 556 N N . THR A 1 72 ? 16.350 -2.004 1.626 1.00 96.31 72 THR A N 1
ATOM 557 C CA . THR A 1 72 ? 16.985 -1.039 2.520 1.00 96.31 72 THR A CA 1
ATOM 558 C C . THR A 1 72 ? 16.326 -1.037 3.896 1.00 96.31 72 THR A C 1
ATOM 560 O O . THR A 1 72 ? 15.155 -1.381 4.053 1.00 96.31 72 THR A O 1
ATOM 563 N N . GLU A 1 73 ? 17.079 -0.600 4.906 1.00 97.12 73 GLU A N 1
ATOM 564 C CA . GLU A 1 73 ? 16.552 -0.405 6.260 1.00 97.12 73 GLU A CA 1
ATOM 565 C C . GLU A 1 73 ? 15.392 0.600 6.272 1.00 97.12 73 GLU A C 1
ATOM 567 O O . GLU A 1 73 ? 14.380 0.364 6.924 1.00 97.12 73 GLU A O 1
ATOM 572 N N . ALA A 1 74 ? 15.496 1.684 5.499 1.00 96.44 74 ALA A N 1
ATOM 573 C CA . ALA A 1 74 ? 14.450 2.699 5.413 1.00 96.44 74 ALA A CA 1
ATOM 574 C C . ALA A 1 74 ? 13.133 2.138 4.848 1.00 96.44 74 ALA A C 1
ATOM 576 O O . ALA A 1 74 ? 12.063 2.418 5.388 1.00 96.44 74 ALA A O 1
ATOM 577 N N . GLU A 1 75 ? 13.194 1.323 3.792 1.00 94.62 75 GLU A N 1
ATOM 578 C CA . GLU A 1 75 ? 12.014 0.645 3.236 1.00 94.62 75 GLU A CA 1
ATOM 579 C C . GLU A 1 75 ? 11.385 -0.314 4.249 1.00 94.62 75 GLU A C 1
ATOM 581 O O . GLU A 1 75 ? 10.166 -0.298 4.426 1.00 94.62 75 GLU A O 1
ATOM 586 N N . LEU A 1 76 ? 12.212 -1.090 4.957 1.00 97.44 76 LEU A N 1
ATOM 587 C CA . LEU A 1 76 ? 11.746 -2.032 5.971 1.00 97.44 76 LEU A CA 1
ATOM 588 C C . LEU A 1 76 ? 11.063 -1.311 7.138 1.00 97.44 76 LEU A C 1
ATOM 590 O O . LEU A 1 76 ? 9.964 -1.691 7.544 1.00 97.44 76 LEU A O 1
ATOM 594 N N . VAL A 1 77 ? 11.689 -0.252 7.656 1.00 98.12 77 VAL A N 1
ATOM 595 C CA . VAL A 1 77 ? 11.127 0.576 8.731 1.00 98.12 77 VAL A CA 1
ATOM 596 C C . VAL A 1 77 ? 9.802 1.188 8.291 1.00 98.12 77 VAL A C 1
ATOM 598 O O . VAL A 1 77 ? 8.834 1.131 9.050 1.00 98.12 77 VAL A O 1
ATOM 601 N N . ASN A 1 78 ? 9.717 1.713 7.067 1.00 96.62 78 ASN A N 1
ATOM 602 C CA . ASN A 1 78 ? 8.464 2.240 6.529 1.00 96.62 78 ASN A CA 1
ATOM 603 C C . ASN A 1 78 ? 7.384 1.153 6.462 1.00 96.62 78 ASN A C 1
ATOM 605 O O . ASN A 1 78 ? 6.276 1.366 6.952 1.00 96.62 78 ASN A O 1
ATOM 609 N N . ALA A 1 79 ? 7.703 -0.022 5.913 1.00 97.56 79 ALA A N 1
ATOM 610 C CA . ALA A 1 79 ? 6.756 -1.127 5.798 1.00 97.56 79 ALA A CA 1
ATOM 611 C C . ALA A 1 79 ? 6.213 -1.565 7.168 1.00 97.56 79 ALA A C 1
ATOM 613 O O . ALA A 1 79 ? 4.999 -1.637 7.344 1.00 97.56 79 ALA A O 1
ATOM 614 N N . ILE A 1 80 ? 7.090 -1.779 8.153 1.00 97.94 80 ILE A N 1
ATOM 615 C CA . ILE A 1 80 ? 6.704 -2.161 9.522 1.00 97.94 80 ILE A CA 1
ATOM 616 C C . ILE A 1 80 ? 5.866 -1.063 10.187 1.00 97.94 80 ILE A C 1
ATOM 618 O O . ILE A 1 80 ? 4.857 -1.349 10.828 1.00 97.94 80 ILE A O 1
ATOM 622 N N . THR A 1 81 ? 6.259 0.201 10.020 1.00 98.06 81 THR A N 1
ATOM 623 C CA . THR A 1 81 ? 5.554 1.337 10.626 1.00 98.06 81 THR A CA 1
ATOM 624 C C . THR A 1 81 ? 4.115 1.419 10.126 1.00 98.06 81 THR A C 1
ATOM 626 O O . THR A 1 81 ? 3.185 1.505 10.930 1.00 98.06 81 THR A O 1
ATOM 629 N N . TYR A 1 82 ? 3.912 1.355 8.809 1.00 97.81 82 TYR A N 1
ATOM 630 C CA . TYR A 1 82 ? 2.572 1.438 8.231 1.00 97.81 82 TYR A CA 1
ATOM 631 C C . TYR A 1 82 ? 1.751 0.161 8.434 1.00 97.81 82 TYR A C 1
ATOM 633 O O . TYR A 1 82 ? 0.534 0.254 8.601 1.00 97.81 82 TYR A O 1
ATOM 641 N N . GLU A 1 83 ? 2.383 -1.013 8.492 1.00 98.19 83 GLU A N 1
ATOM 642 C CA . GLU A 1 83 ? 1.722 -2.265 8.874 1.00 98.19 83 GLU A CA 1
ATOM 643 C C . GLU A 1 83 ? 1.129 -2.160 10.283 1.00 98.19 83 GLU A C 1
ATOM 645 O O . GLU A 1 83 ? -0.074 -2.360 10.472 1.00 98.19 83 GLU A O 1
ATOM 650 N N . HIS A 1 84 ? 1.942 -1.740 11.255 1.00 98.06 84 HIS A N 1
ATOM 651 C CA . HIS A 1 84 ? 1.509 -1.611 12.641 1.00 98.06 84 HIS A CA 1
ATOM 652 C C . HIS A 1 84 ? 0.480 -0.497 12.822 1.00 98.06 84 HIS A C 1
ATOM 654 O O . HIS A 1 84 ? -0.488 -0.682 13.561 1.00 98.06 84 HIS A O 1
ATOM 660 N N . ALA A 1 85 ? 0.631 0.629 12.121 1.00 96.31 85 ALA A N 1
ATOM 661 C CA . ALA A 1 85 ? -0.374 1.688 12.115 1.00 96.31 85 ALA A CA 1
ATOM 662 C C . ALA A 1 85 ? -1.724 1.177 11.578 1.00 96.31 85 ALA A C 1
ATOM 664 O O . ALA A 1 85 ? -2.762 1.402 12.204 1.00 96.31 85 ALA A O 1
ATOM 665 N N . SER A 1 86 ? -1.707 0.416 10.479 1.00 96.19 86 SER A N 1
ATOM 666 C CA . SER A 1 86 ? -2.907 -0.185 9.883 1.00 96.19 86 SER A CA 1
ATOM 667 C C . SER A 1 86 ? -3.564 -1.192 10.834 1.00 96.19 86 SER A C 1
ATOM 669 O O . SER A 1 86 ? -4.781 -1.176 11.024 1.00 96.19 86 SER A O 1
ATOM 671 N N . ARG A 1 87 ? -2.770 -2.029 11.516 1.00 97.75 87 ARG A N 1
ATOM 672 C CA . ARG A 1 87 ? -3.273 -2.952 12.547 1.00 97.75 87 ARG A CA 1
ATOM 673 C C . ARG A 1 87 ? -3.857 -2.230 13.753 1.00 97.75 87 ARG A C 1
ATOM 675 O O . ARG A 1 87 ? -4.879 -2.667 14.276 1.00 97.75 87 ARG A O 1
ATOM 682 N N . ALA A 1 88 ? -3.234 -1.142 14.198 1.00 96.25 88 ALA A N 1
ATOM 683 C CA . ALA A 1 88 ? -3.746 -0.331 15.295 1.00 96.25 88 ALA A CA 1
ATOM 684 C C . ALA A 1 88 ? -5.093 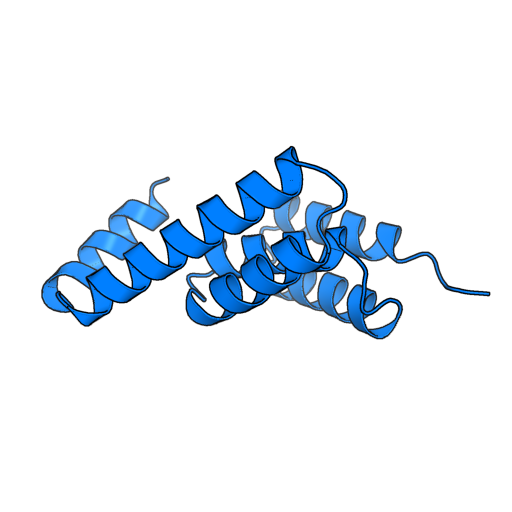0.304 14.923 1.00 96.25 88 ALA A C 1
ATOM 686 O O . ALA A 1 88 ? -6.037 0.231 15.710 1.00 96.25 88 ALA A O 1
ATOM 687 N N . GLN A 1 89 ? -5.213 0.842 13.704 1.00 93.50 89 GLN A N 1
ATOM 688 C CA . GLN A 1 89 ? -6.471 1.366 13.171 1.00 93.50 89 GLN A CA 1
ATOM 689 C C . GLN A 1 89 ? -7.556 0.282 13.132 1.00 93.50 89 GLN A C 1
ATOM 691 O O . GLN A 1 89 ? -8.652 0.485 13.653 1.00 93.50 89 GLN A O 1
ATOM 696 N N . GLN A 1 90 ? -7.240 -0.893 12.583 1.00 95.06 90 GLN A N 1
ATOM 697 C CA . GLN A 1 90 ? -8.163 -2.027 12.535 1.00 95.06 90 GLN A CA 1
ATOM 698 C C . GLN A 1 90 ? -8.603 -2.476 13.935 1.00 95.06 90 GLN A C 1
ATOM 700 O O . GLN A 1 90 ? -9.788 -2.707 14.178 1.00 95.06 90 GLN A O 1
ATOM 705 N N . ALA A 1 91 ? -7.659 -2.608 14.869 1.00 96.31 91 ALA A N 1
ATOM 706 C CA . ALA A 1 91 ? -7.951 -3.011 16.239 1.00 96.31 91 ALA A CA 1
ATOM 707 C C . ALA A 1 91 ? -8.833 -1.983 16.956 1.00 96.31 91 ALA A C 1
ATOM 709 O O . ALA A 1 91 ? -9.735 -2.374 17.696 1.00 96.31 91 ALA A O 1
ATOM 710 N N . PHE A 1 92 ? -8.604 -0.689 16.718 1.00 94.94 92 PHE A N 1
ATOM 711 C CA . PHE A 1 92 ? -9.436 0.377 17.262 1.00 94.94 92 PHE A CA 1
ATOM 712 C C . PHE A 1 92 ? -10.876 0.274 16.756 1.00 94.94 92 PHE A C 1
ATOM 714 O O . PHE A 1 92 ? -11.783 0.214 17.576 1.00 94.94 92 PHE A O 1
ATOM 721 N N . VAL A 1 93 ? -11.086 0.175 15.438 1.00 92.81 93 VAL A N 1
ATOM 722 C CA . VAL A 1 93 ? -12.435 0.043 14.852 1.00 92.81 93 VAL A CA 1
ATOM 723 C C . VAL A 1 93 ? -13.147 -1.203 15.379 1.00 92.81 93 VAL A C 1
ATOM 725 O O . VAL A 1 93 ? -14.314 -1.142 15.747 1.00 92.81 93 VAL A O 1
ATOM 728 N N . ARG A 1 94 ? -12.433 -2.328 15.503 1.00 94.00 94 ARG A N 1
ATOM 729 C CA . ARG A 1 94 ? -13.002 -3.570 16.043 1.00 94.00 94 ARG A CA 1
ATOM 730 C C . ARG A 1 94 ? -13.427 -3.447 17.508 1.00 94.00 94 ARG A C 1
ATOM 732 O O . ARG A 1 94 ? -14.431 -4.036 17.897 1.00 94.00 94 ARG A O 1
ATOM 739 N N . ASN A 1 95 ? -12.638 -2.753 18.325 1.00 96.94 95 ASN A N 1
ATOM 740 C CA . ASN A 1 95 ? -12.889 -2.638 19.761 1.00 96.94 95 ASN A CA 1
ATOM 741 C C . ASN A 1 95 ? -13.842 -1.485 20.111 1.00 96.94 95 ASN A C 1
ATOM 743 O O . ASN A 1 95 ? -14.456 -1.527 21.174 1.00 96.94 95 ASN A O 1
ATOM 747 N N . TYR A 1 96 ? -13.951 -0.479 19.239 1.00 95.88 96 TYR A N 1
ATOM 748 C CA . TYR A 1 96 ? -14.773 0.714 19.432 1.00 95.88 96 TYR A CA 1
ATOM 749 C C . TYR A 1 96 ? -15.530 1.102 18.145 1.00 95.88 96 TYR A C 1
ATOM 751 O O . TYR A 1 96 ? -15.266 2.161 17.557 1.00 95.88 96 TYR A O 1
ATOM 759 N N . PRO A 1 97 ? -16.459 0.252 17.673 1.00 94.62 97 PRO A N 1
ATOM 760 C CA . PRO A 1 97 ? -17.177 0.475 16.416 1.00 94.62 97 PRO A CA 1
ATOM 761 C C . PRO A 1 97 ? -17.988 1.781 16.407 1.00 94.62 97 PRO A C 1
ATOM 763 O O . PRO A 1 97 ? -18.163 2.394 15.358 1.00 94.62 97 PRO A O 1
ATOM 766 N N . GLU A 1 98 ? -18.421 2.281 17.567 1.00 95.38 98 GLU A N 1
ATOM 767 C CA . GLU A 1 98 ? -19.138 3.554 17.695 1.00 95.38 98 GLU A CA 1
ATOM 768 C C . GLU A 1 98 ? -18.313 4.789 17.281 1.00 95.38 98 GLU A C 1
ATOM 770 O O . GLU A 1 98 ? -18.880 5.853 17.031 1.00 95.38 98 GLU A O 1
ATOM 775 N N . TYR A 1 99 ? -16.983 4.669 17.193 1.00 93.56 99 TYR A N 1
ATOM 776 C CA . TYR A 1 99 ? -16.095 5.751 16.756 1.00 93.56 99 TYR A CA 1
ATOM 777 C C . TYR A 1 99 ? -15.606 5.600 15.312 1.00 93.56 99 TYR A C 1
ATOM 779 O O . TYR A 1 99 ? -14.847 6.457 14.852 1.00 93.56 99 TYR A O 1
ATOM 787 N N . GLU A 1 100 ? -16.031 4.566 14.582 1.00 89.25 100 GLU A N 1
ATOM 788 C CA . GLU A 1 100 ? -15.571 4.296 13.216 1.00 89.25 100 GLU A CA 1
ATOM 789 C C . GLU A 1 100 ? -15.837 5.477 12.271 1.00 89.25 100 GLU A C 1
ATOM 791 O O . GLU A 1 100 ? -14.918 5.959 11.606 1.00 89.25 100 GLU A O 1
ATOM 796 N N . GLU A 1 101 ? -17.059 6.020 12.265 1.00 88.50 101 GLU A N 1
ATOM 797 C CA . GLU A 1 101 ? -17.410 7.167 11.416 1.00 88.50 101 GLU A CA 1
ATOM 798 C C . GLU A 1 101 ? -16.542 8.392 11.722 1.00 88.50 101 GLU A C 1
ATOM 800 O O . GLU A 1 101 ? -16.068 9.082 10.817 1.00 88.50 101 GLU A O 1
ATOM 805 N N . ARG A 1 102 ? -16.286 8.650 13.009 1.00 89.94 102 ARG A N 1
ATOM 806 C CA . ARG A 1 102 ? -15.456 9.776 13.447 1.00 89.94 102 ARG A CA 1
ATOM 807 C C . ARG A 1 102 ? -14.000 9.592 13.031 1.00 89.94 102 ARG A C 1
ATOM 809 O O . ARG A 1 102 ? -13.358 10.562 12.633 1.00 89.94 102 ARG A O 1
ATOM 816 N N . LEU A 1 103 ? -13.481 8.370 13.118 1.00 86.50 103 LEU A N 1
ATOM 817 C CA . LEU A 1 103 ? -12.125 8.048 12.690 1.00 86.50 103 LEU A CA 1
ATOM 818 C C . LEU A 1 103 ? -11.971 8.237 11.177 1.00 86.50 103 LEU A C 1
ATOM 820 O O . LEU A 1 103 ? -11.032 8.898 10.737 1.00 86.50 103 LEU A O 1
ATOM 824 N N . SER A 1 104 ? -12.935 7.745 10.400 1.00 83.31 104 SER A N 1
ATOM 825 C CA . SER A 1 104 ? -12.986 7.912 8.945 1.00 83.31 104 SER A CA 1
ATOM 826 C C . SER A 1 104 ? -13.025 9.389 8.529 1.00 83.31 104 SER A C 1
ATOM 828 O O . SER A 1 104 ? -12.304 9.791 7.620 1.00 83.31 104 SER A O 1
ATOM 830 N N . GLN A 1 105 ? -13.780 10.233 9.243 1.00 85.56 105 GLN A N 1
ATOM 831 C CA . GLN A 1 105 ? -13.811 11.685 9.009 1.00 85.56 105 GLN A CA 1
ATOM 832 C C . GLN A 1 105 ? -12.483 12.392 9.316 1.00 85.56 105 GLN A C 1
ATOM 834 O O . GLN A 1 105 ? -12.172 13.410 8.696 1.00 85.56 105 GLN A O 1
ATOM 839 N N . ILE A 1 106 ? -11.718 11.905 10.299 1.00 84.50 106 ILE A N 1
ATOM 840 C CA . ILE A 1 106 ? -10.382 12.436 10.599 1.00 84.50 106 ILE A CA 1
ATOM 841 C C . ILE A 1 106 ? -9.411 12.025 9.491 1.00 84.50 106 ILE A C 1
ATOM 843 O O . ILE A 1 106 ? -8.682 12.875 8.988 1.00 84.50 106 ILE A O 1
ATOM 847 N N . ALA A 1 107 ? -9.449 10.756 9.076 1.00 75.69 107 ALA A N 1
ATOM 848 C CA . ALA A 1 107 ? -8.597 10.230 8.015 1.00 75.69 107 ALA A CA 1
ATOM 849 C C . ALA A 1 107 ? -8.838 10.933 6.669 1.00 75.69 107 ALA A C 1
ATOM 851 O O . ALA A 1 107 ? -7.883 11.245 5.972 1.00 75.69 107 ALA A O 1
ATOM 852 N N . SER A 1 108 ? -10.088 11.268 6.331 1.00 69.94 108 SER A N 1
ATOM 853 C CA . SER A 1 108 ? -10.420 11.974 5.083 1.00 69.94 108 SER A CA 1
ATOM 854 C C . SER A 1 108 ? -10.004 13.453 5.051 1.00 69.94 108 SER A C 1
ATOM 856 O O . SER A 1 108 ? -10.205 14.118 4.038 1.00 69.94 108 SER A O 1
ATOM 858 N N . ARG A 1 109 ? -9.545 14.015 6.178 1.00 66.69 109 ARG A N 1
ATOM 859 C CA . ARG A 1 109 ? -9.122 15.424 6.303 1.00 66.69 109 ARG A CA 1
ATOM 860 C C . ARG A 1 109 ? -7.60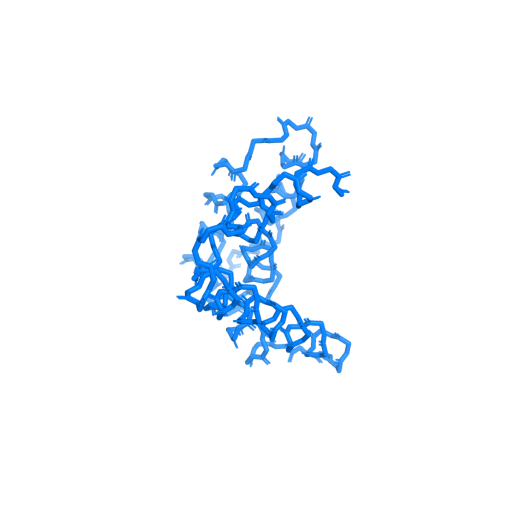3 15.605 6.311 1.00 66.69 109 ARG A C 1
ATOM 862 O O . ARG A 1 109 ? -7.159 16.753 6.285 1.00 66.69 109 ARG A O 1
ATOM 869 N N . MET A 1 110 ? -6.847 14.515 6.423 1.00 55.69 110 MET A N 1
ATOM 870 C CA . MET A 1 110 ? -5.386 14.497 6.304 1.00 55.69 110 MET A CA 1
ATOM 871 C C . MET A 1 110 ? -4.985 14.308 4.845 1.00 55.69 110 MET A C 1
ATOM 873 O O . MET A 1 110 ? -3.956 14.905 4.465 1.00 55.69 110 MET A O 1
#

pLDDT: mean 93.37, std 8.27, range [52.62, 98.5]

Solvent-accessible surface area (backbone atoms only — not comparable to full-atom values): 5775 Å² total; per-residue (Å²): 127,90,73,82,40,62,67,38,36,53,49,16,54,50,39,28,73,75,68,65,38,54,68,63,19,47,51,31,24,50,55,26,37,76,76,38,78,81,42,41,69,34,36,47,47,49,16,51,56,25,47,76,70,64,38,43,73,56,13,32,56,25,17,56,51,24,38,74,52,42,88,45,71,69,52,27,52,50,20,52,51,52,25,51,51,38,50,50,52,51,51,46,38,72,76,40,60,92,46,38,69,61,49,51,58,53,61,77,72,110

Mean predicted aligned error: 3.73 Å

Sequence (110 aa):
RPRNVLPLVNKSLAIFQWKQDVGQAEALCMEALDIDPDCDVAVATLAQLSLQQGKIDDAIKWFERSGKLSRTEAELVNAITYEHASRAQQAFVRNYPEYEERLSQIASRM

Nearest PDB structures (foldseek):
  3fp4-assembly1_A  TM=9.345E-01  e=4.157E-04  Saccharomyces cerevisiae
  3lca-assembly1_A  TM=8.193E-01  e=3.755E-04  Saccharomyces cerevisiae
  3fp3-assembly1_A  TM=9.034E-01  e=7.659E-04  Saccharomyces cerevisiae
  8rot-assembly1_B  TM=8.581E-01  e=4.450E-01  Myxococcus xanthus
  8rw5-assembly1_B  TM=7.401E-01  e=2.073E-01  Myxococcus xanthus

Secondary structure (DSSP, 8-state):
-PPP-HHHHHHHHHHHHHH--HHHHHHHHHHHHHH-TT-HHHHHHHHHHHHHTT-HHHHHHHHHHHHHH--SHHHHHHHHHHHHHHHHHHHHHHH-GGGHHHHHHHHTT-

Radius of gyration: 14.87 Å; Cα contacts (8 Å, |Δi|>4): 116; chains: 1; bounding box: 36×26×42 Å

Foldseek 3Di:
DQDDLVVLQVVLVVCCVPVVCLVSSLVSLVVSCVRPVLPLSSLQSNLVSCVLVVVLVSNLVSLVSNLVSPPDPVSNCVSVVSNVVSVVLVVCCVVCVVCVVVVVVVSVVD